Protein AF-A0A8S2FY66-F1 (afdb_monomer_lite)

InterPro domains:
  IPR022353 Insulin, conserved site [PS00262] (139-153)
  IPR036438 Insulin-like superfamily [SSF56994] (92-153)

Secondary structure (DSSP, 8-state):
--PPP-------HHHHHHHHHHHHHHHHT-------S-SEEEEEETTTTEEEEEEEETTEEEEEETTEEEETT-EEEETTEEEEEETTEEEEEE---THHHHHHHHHHHHHHHHHHTT-S-----------HHHHHHHHHHS-EEHHHHHTTS--

Structure (mmCIF, N/CA/C/O backbone):
data_AF-A0A8S2FY66-F1
#
_entry.id   AF-A0A8S2FY66-F1
#
loop_
_atom_site.group_PDB
_atom_site.id
_atom_site.type_symbol
_atom_site.label_atom_id
_atom_site.label_alt_id
_atom_site.label_comp_id
_atom_site.label_asym_id
_atom_site.label_entity_id
_atom_site.label_seq_id
_atom_site.pdbx_PDB_ins_code
_atom_site.Cartn_x
_atom_site.Cartn_y
_atom_site.Cartn_z
_atom_site.occupancy
_atom_site.B_iso_or_equiv
_atom_site.auth_seq_id
_atom_site.auth_comp_id
_atom_site.auth_asym_id
_atom_site.auth_atom_id
_atom_site.pdbx_PDB_model_num
ATOM 1 N N . TYR A 1 1 ? -2.793 48.398 -0.815 1.00 37.97 1 TYR A N 1
ATOM 2 C CA . TYR A 1 1 ? -3.453 47.130 -1.176 1.00 37.97 1 TYR A CA 1
ATOM 3 C C . TYR A 1 1 ? -2.337 46.126 -1.425 1.00 37.97 1 TYR A C 1
ATOM 5 O O . TYR A 1 1 ? -1.531 46.371 -2.310 1.00 37.97 1 TYR A O 1
ATOM 13 N N . ASN A 1 2 ? -2.179 45.128 -0.554 1.00 31.81 2 ASN A N 1
ATOM 14 C CA . ASN A 1 2 ? -1.013 44.238 -0.502 1.00 31.81 2 ASN A CA 1
ATOM 15 C C . ASN A 1 2 ? -1.545 42.796 -0.589 1.00 31.81 2 ASN A C 1
ATOM 17 O O . ASN A 1 2 ? -2.283 42.414 0.320 1.00 31.81 2 ASN A O 1
ATOM 21 N N . PRO A 1 3 ? -1.292 42.034 -1.668 1.00 40.62 3 PRO A N 1
ATOM 22 C CA . PRO A 1 3 ? -1.840 40.692 -1.801 1.00 40.62 3 PRO A CA 1
ATOM 23 C C . PRO A 1 3 ? -1.030 39.697 -0.965 1.00 40.62 3 PRO A C 1
ATOM 25 O O . PRO A 1 3 ? 0.198 39.739 -0.899 1.00 40.62 3 PRO A O 1
ATOM 28 N N . GLU A 1 4 ? -1.772 38.841 -0.278 1.00 39.41 4 GLU A N 1
ATOM 29 C CA . GLU A 1 4 ? -1.320 37.967 0.788 1.00 39.41 4 GLU A CA 1
ATOM 30 C C . GLU A 1 4 ? -0.339 36.877 0.341 1.00 39.41 4 GLU A C 1
ATOM 32 O O . GLU A 1 4 ? -0.356 36.355 -0.774 1.00 39.41 4 GLU A O 1
ATOM 37 N N . LYS A 1 5 ? 0.514 36.539 1.308 1.00 37.88 5 LYS A N 1
ATOM 38 C CA . LYS A 1 5 ? 1.509 35.474 1.334 1.00 37.88 5 LYS A CA 1
ATOM 39 C C . LYS A 1 5 ? 0.925 34.130 0.885 1.00 37.88 5 LYS A C 1
ATOM 41 O O . LYS A 1 5 ? 0.126 33.523 1.594 1.00 37.88 5 LYS A O 1
ATOM 46 N N . PHE A 1 6 ? 1.450 33.595 -0.212 1.00 35.75 6 PHE A N 1
ATOM 47 C CA . PHE A 1 6 ? 1.456 32.156 -0.450 1.00 35.75 6 PHE A CA 1
ATOM 48 C C . PHE A 1 6 ? 2.352 31.492 0.605 1.00 35.75 6 PHE A C 1
ATOM 50 O O . PHE A 1 6 ? 3.575 3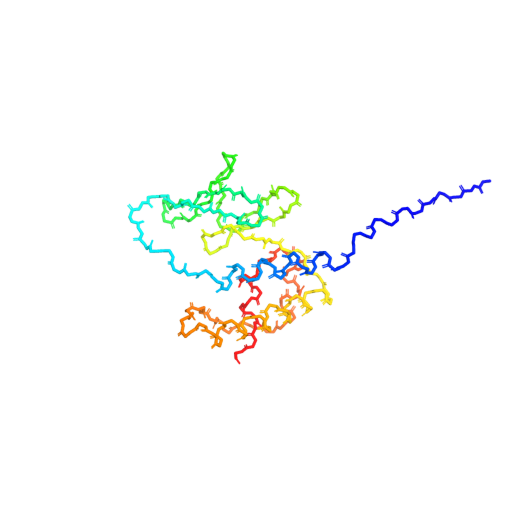1.485 0.483 1.00 35.75 6 PHE A O 1
ATOM 57 N N . HIS A 1 7 ? 1.752 30.924 1.651 1.00 31.12 7 HIS A N 1
ATOM 58 C CA . HIS A 1 7 ? 2.407 29.877 2.429 1.00 31.12 7 HIS A CA 1
ATOM 59 C C . HIS A 1 7 ? 2.388 28.599 1.587 1.00 31.12 7 HIS A C 1
ATOM 61 O O . HIS A 1 7 ? 1.441 27.815 1.606 1.00 31.12 7 HIS A O 1
ATOM 67 N N . THR A 1 8 ? 3.444 28.401 0.804 1.00 34.66 8 THR A N 1
ATOM 68 C CA . THR A 1 8 ? 3.784 27.095 0.251 1.00 34.66 8 THR A CA 1
ATOM 69 C C . THR A 1 8 ? 4.140 26.174 1.414 1.00 34.66 8 THR A C 1
ATOM 71 O O . THR A 1 8 ? 5.241 26.250 1.953 1.00 34.66 8 THR A O 1
ATOM 74 N N . ASN A 1 9 ? 3.218 25.293 1.806 1.00 32.78 9 ASN A N 1
ATOM 75 C CA . ASN A 1 9 ? 3.556 24.098 2.577 1.00 32.78 9 ASN A CA 1
ATOM 76 C C . ASN A 1 9 ? 4.324 23.135 1.662 1.00 32.78 9 ASN A C 1
ATOM 78 O O . ASN A 1 9 ? 3.785 22.152 1.158 1.00 32.78 9 ASN A O 1
ATOM 82 N N . SER A 1 10 ? 5.593 23.448 1.416 1.00 37.38 10 SER A N 1
ATOM 83 C CA . SER A 1 10 ? 6.574 22.501 0.909 1.00 37.38 10 SER A CA 1
ATOM 84 C C . SER A 1 10 ? 7.048 21.641 2.082 1.00 37.38 10 SER A C 1
ATOM 86 O O . SER A 1 10 ? 8.112 21.890 2.644 1.00 37.38 10 SER A O 1
ATOM 88 N N . LEU A 1 11 ? 6.243 20.648 2.474 1.00 37.97 11 LEU A N 1
ATOM 89 C CA . LEU A 1 11 ? 6.819 19.451 3.091 1.00 37.97 11 LEU A CA 1
ATOM 90 C C . LEU A 1 11 ? 7.771 18.860 2.045 1.00 37.97 11 LEU A C 1
ATOM 92 O O . LEU A 1 11 ? 7.375 18.633 0.898 1.00 37.97 11 LEU A O 1
ATOM 96 N N . SER A 1 12 ? 9.045 18.764 2.404 1.00 42.81 12 SER A N 1
ATOM 97 C CA . SER A 1 12 ? 10.154 18.446 1.511 1.00 42.81 12 SER A CA 1
ATOM 98 C C . SER A 1 12 ? 9.932 17.097 0.822 1.00 42.81 12 SER A C 1
ATOM 100 O O . SER A 1 12 ? 9.519 16.115 1.438 1.00 42.81 12 SER A O 1
ATOM 102 N N . ASN A 1 13 ? 10.228 17.036 -0.481 1.00 52.66 13 ASN A N 1
ATOM 103 C CA . ASN A 1 13 ? 10.170 15.801 -1.278 1.00 52.66 13 ASN A CA 1
ATOM 104 C C . ASN A 1 13 ? 10.970 14.645 -0.643 1.00 52.66 13 ASN A C 1
ATOM 106 O O . ASN A 1 13 ? 10.663 13.482 -0.897 1.00 52.66 13 ASN A O 1
ATOM 110 N N . ASP A 1 14 ? 11.955 14.970 0.193 1.00 49.28 14 ASP A N 1
ATOM 111 C CA . ASP A 1 14 ? 12.846 14.022 0.857 1.00 49.28 14 ASP A CA 1
ATOM 112 C C . ASP A 1 14 ? 12.128 13.199 1.941 1.00 49.28 14 ASP A C 1
ATOM 114 O O . ASP A 1 14 ? 12.305 11.982 1.996 1.00 49.28 14 ASP A O 1
ATOM 118 N N . GLU A 1 15 ? 11.232 13.808 2.730 1.00 55.59 15 GLU A N 1
ATOM 119 C CA . GLU A 1 15 ? 10.456 13.087 3.755 1.00 55.59 15 GLU A CA 1
ATOM 120 C C . GLU A 1 15 ? 9.483 12.087 3.120 1.00 55.59 15 GLU A C 1
ATOM 122 O O . GLU A 1 15 ? 9.320 10.966 3.603 1.00 55.59 15 GLU A O 1
ATOM 127 N N . GLN A 1 16 ? 8.864 12.455 1.991 1.00 58.97 16 GLN A N 1
ATOM 128 C CA . GLN A 1 16 ? 7.997 11.543 1.238 1.00 58.97 16 GLN A CA 1
ATOM 129 C C . GLN A 1 16 ? 8.775 10.362 0.648 1.00 58.97 16 GLN A C 1
ATOM 131 O O . GLN A 1 16 ? 8.222 9.265 0.526 1.00 58.97 16 GLN A O 1
ATOM 136 N N . GLN A 1 17 ? 10.034 10.579 0.270 1.00 61.62 17 GLN A N 1
ATOM 137 C CA . GLN A 1 17 ? 10.885 9.561 -0.331 1.00 61.62 17 GLN A CA 1
ATOM 138 C C . GLN A 1 17 ? 11.394 8.568 0.723 1.00 61.62 17 GLN A C 1
ATOM 140 O O . GLN A 1 17 ? 11.357 7.359 0.486 1.00 61.62 17 GLN A O 1
ATOM 145 N N . GLU A 1 18 ? 11.788 9.052 1.904 1.00 63.53 18 GLU A N 1
ATOM 146 C CA . GLU A 1 18 ? 12.202 8.210 3.031 1.00 63.53 18 GLU A CA 1
ATOM 147 C C . GLU A 1 18 ? 11.049 7.326 3.529 1.00 63.53 18 GLU A C 1
ATOM 149 O O . GLU A 1 18 ? 11.207 6.112 3.663 1.00 63.53 18 GLU A O 1
ATOM 154 N N . ASP A 1 19 ? 9.854 7.900 3.672 1.00 63.72 19 ASP A N 1
ATOM 155 C CA . ASP A 1 19 ? 8.624 7.178 4.006 1.00 63.72 19 ASP A CA 1
ATOM 156 C C . ASP A 1 19 ? 8.350 6.007 3.039 1.00 63.72 19 ASP A C 1
ATOM 158 O O . ASP A 1 19 ? 8.044 4.892 3.468 1.00 63.72 19 ASP A O 1
ATOM 162 N N . GLN A 1 20 ? 8.474 6.247 1.727 1.00 66.25 20 GLN A N 1
ATOM 163 C CA . GLN A 1 20 ? 8.283 5.224 0.689 1.00 66.25 20 GLN A CA 1
ATOM 164 C C . GLN A 1 20 ? 9.350 4.128 0.771 1.00 66.25 20 GLN A C 1
ATOM 166 O O . GLN A 1 20 ? 9.040 2.946 0.633 1.00 66.25 20 GLN A O 1
ATOM 171 N N . LEU A 1 21 ? 10.603 4.505 1.031 1.00 65.81 21 LEU A N 1
ATOM 172 C CA . LEU A 1 21 ? 11.717 3.575 1.209 1.00 65.81 21 LEU A CA 1
ATOM 173 C C . LEU A 1 21 ? 11.470 2.593 2.360 1.00 65.81 21 LEU A C 1
ATOM 175 O O . LEU A 1 21 ? 11.811 1.414 2.236 1.00 65.81 21 LEU A O 1
ATOM 179 N N . ILE A 1 22 ? 10.877 3.045 3.468 1.00 68.56 22 ILE A N 1
ATOM 180 C CA . ILE A 1 22 ? 10.582 2.170 4.609 1.00 68.56 22 ILE A CA 1
ATOM 181 C C . ILE A 1 22 ? 9.453 1.188 4.269 1.00 68.56 22 ILE A C 1
ATOM 183 O O . ILE A 1 22 ? 9.560 -0.000 4.584 1.00 68.56 22 ILE A O 1
ATOM 187 N N . ASP A 1 23 ? 8.403 1.646 3.587 1.00 67.06 23 ASP A N 1
ATOM 188 C CA . ASP A 1 23 ? 7.292 0.783 3.169 1.00 67.06 23 ASP A CA 1
ATOM 189 C C . ASP A 1 23 ? 7.757 -0.297 2.169 1.00 67.06 23 ASP A C 1
ATOM 191 O O . ASP A 1 23 ? 7.389 -1.467 2.297 1.00 67.06 23 ASP A O 1
ATOM 195 N N . ILE A 1 24 ? 8.656 0.057 1.238 1.00 65.12 24 ILE A N 1
ATOM 196 C CA . ILE A 1 24 ? 9.270 -0.885 0.284 1.00 65.12 24 ILE A CA 1
ATOM 197 C C . ILE A 1 24 ? 10.105 -1.946 1.010 1.00 65.12 24 ILE A C 1
ATOM 199 O O . ILE A 1 24 ? 9.981 -3.137 0.721 1.00 65.12 24 ILE A O 1
ATOM 203 N N . LYS A 1 25 ? 10.928 -1.547 1.991 1.00 62.84 25 LYS A N 1
ATOM 204 C CA . LYS A 1 25 ? 11.716 -2.496 2.798 1.00 62.84 25 LYS A CA 1
ATOM 205 C C . LYS A 1 25 ? 10.826 -3.503 3.521 1.00 62.84 25 LYS A C 1
ATOM 207 O O . LYS A 1 25 ? 11.165 -4.683 3.575 1.00 62.84 25 LYS A O 1
ATOM 212 N N . GLN A 1 26 ? 9.703 -3.055 4.078 1.00 65.62 26 GLN A N 1
ATOM 213 C CA . GLN A 1 26 ? 8.785 -3.935 4.803 1.00 65.62 26 GLN A CA 1
ATOM 214 C C . GLN A 1 26 ? 8.114 -4.948 3.895 1.00 65.62 26 GLN A C 1
ATOM 216 O O . GLN A 1 26 ? 7.991 -6.105 4.287 1.00 65.62 26 GLN A O 1
ATOM 221 N N . LEU A 1 27 ? 7.728 -4.529 2.691 1.00 63.78 27 LEU A N 1
ATOM 222 C CA . LEU A 1 27 ? 7.084 -5.411 1.734 1.00 63.78 27 LEU A CA 1
ATOM 223 C C . LEU A 1 27 ? 8.020 -6.530 1.263 1.00 63.78 27 LEU A C 1
ATOM 225 O O . LEU A 1 27 ? 7.616 -7.687 1.227 1.00 63.78 27 LEU A O 1
ATOM 229 N N . ILE A 1 28 ? 9.283 -6.200 0.965 1.00 56.34 28 ILE A N 1
ATOM 230 C CA . ILE A 1 28 ? 10.252 -7.186 0.465 1.00 56.34 28 ILE A CA 1
ATOM 231 C C . ILE A 1 28 ? 10.783 -8.097 1.589 1.00 56.34 28 ILE A C 1
ATOM 233 O O . ILE A 1 28 ? 11.143 -9.241 1.341 1.00 56.34 28 ILE A O 1
ATOM 237 N N . THR A 1 29 ? 10.782 -7.633 2.843 1.00 52.12 29 THR A N 1
ATOM 238 C CA . THR A 1 29 ? 11.219 -8.432 4.009 1.00 52.12 29 THR A CA 1
ATOM 239 C C . THR A 1 29 ? 10.077 -9.267 4.614 1.00 52.12 29 THR A C 1
ATOM 241 O O . THR A 1 29 ? 10.211 -9.785 5.724 1.00 52.12 29 THR A O 1
ATOM 244 N N . ARG A 1 30 ? 8.921 -9.395 3.942 1.00 54.53 30 ARG A N 1
ATOM 245 C CA . ARG A 1 30 ? 7.827 -10.260 4.412 1.00 54.53 30 ARG A CA 1
ATOM 246 C C . ARG A 1 30 ? 8.222 -11.731 4.262 1.00 54.53 30 ARG A C 1
ATOM 248 O O . ARG A 1 30 ? 7.930 -12.372 3.260 1.00 54.53 30 ARG A O 1
ATOM 255 N N . ASN A 1 31 ? 8.869 -12.250 5.303 1.00 38.66 31 ASN A N 1
ATOM 256 C CA . ASN A 1 31 ? 8.948 -13.677 5.563 1.00 38.66 31 ASN A CA 1
ATOM 257 C C . ASN A 1 31 ? 7.541 -14.217 5.828 1.00 38.66 31 ASN A C 1
ATOM 259 O O . ASN A 1 31 ? 6.779 -13.655 6.618 1.00 38.66 31 ASN A O 1
ATOM 263 N N . SER A 1 32 ? 7.254 -15.305 5.124 1.00 40.06 32 SER A N 1
ATOM 264 C CA . SER A 1 32 ? 6.231 -16.318 5.344 1.00 40.06 32 SER A CA 1
ATOM 265 C C . SER A 1 32 ? 5.786 -16.380 6.807 1.00 40.06 32 SER A C 1
ATOM 267 O O . SER A 1 32 ? 6.513 -16.874 7.665 1.00 40.06 32 SER A O 1
ATOM 269 N N . VAL A 1 33 ? 4.587 -15.872 7.094 1.00 39.88 33 VAL A N 1
ATOM 270 C CA . VAL A 1 33 ? 3.883 -16.238 8.322 1.00 39.88 33 VAL A CA 1
ATOM 271 C C . VAL A 1 33 ? 3.079 -17.479 7.982 1.00 39.88 33 VAL A C 1
ATOM 273 O O . VAL A 1 33 ? 2.213 -17.447 7.107 1.00 39.88 33 VAL A O 1
ATOM 276 N N . ASP A 1 34 ? 3.463 -18.570 8.636 1.00 39.06 34 ASP A N 1
ATOM 277 C CA . ASP A 1 34 ? 2.900 -19.901 8.498 1.00 39.06 34 ASP A CA 1
ATOM 278 C C . ASP A 1 34 ? 1.37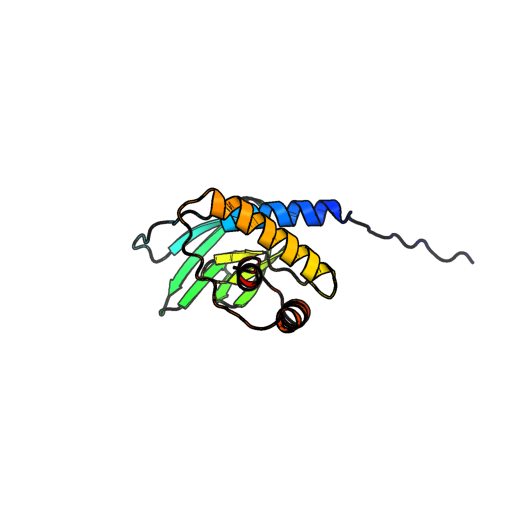1 -19.892 8.475 1.00 39.06 34 ASP A C 1
ATOM 280 O O . ASP A 1 34 ? 0.716 -19.163 9.224 1.00 39.06 34 ASP A O 1
ATOM 284 N N . HIS A 1 35 ? 0.815 -20.757 7.623 1.00 39.97 35 HIS A N 1
ATOM 285 C CA . HIS A 1 35 ? -0.600 -21.111 7.559 1.00 39.97 35 HIS A CA 1
ATOM 286 C C . HIS A 1 35 ? -1.062 -21.739 8.886 1.00 39.97 35 HIS A C 1
ATOM 288 O O . HIS A 1 35 ? -1.270 -22.948 8.992 1.00 39.97 35 HIS A O 1
ATOM 294 N N . LEU A 1 36 ? -1.209 -20.926 9.926 1.00 41.78 36 LEU A N 1
ATOM 295 C CA . LEU A 1 36 ? -1.794 -21.340 11.189 1.00 41.78 36 LEU A CA 1
ATOM 296 C C . LEU A 1 36 ? -3.315 -21.309 11.050 1.00 41.78 36 LEU A C 1
ATOM 298 O O . LEU A 1 36 ? -3.895 -20.295 10.665 1.00 41.78 36 LEU A O 1
ATOM 302 N N . LYS A 1 37 ? -3.927 -22.461 11.353 1.00 44.72 37 LYS A N 1
ATOM 303 C CA . LYS A 1 37 ? -5.366 -22.775 11.391 1.00 44.72 37 LYS A CA 1
ATOM 304 C C . LYS A 1 37 ? -6.140 -21.885 12.376 1.00 44.72 37 LYS A C 1
ATOM 306 O O . LYS A 1 37 ? -6.685 -22.359 13.369 1.00 44.72 37 LYS A O 1
ATOM 311 N N . THR A 1 38 ? -6.166 -20.594 12.115 1.00 54.97 38 THR A N 1
ATOM 312 C CA . THR A 1 38 ? -6.839 -19.593 12.932 1.00 54.97 38 THR A CA 1
ATOM 313 C C . THR A 1 38 ? -7.585 -18.684 11.975 1.00 54.97 38 THR A C 1
ATOM 315 O O . THR A 1 38 ? -6.979 -18.132 11.060 1.00 54.97 38 THR A O 1
ATOM 318 N N . ASP A 1 39 ? -8.890 -18.510 12.188 1.00 65.12 39 ASP A N 1
ATOM 319 C CA . ASP A 1 39 ? -9.768 -17.682 11.340 1.00 65.12 39 ASP A CA 1
ATOM 320 C C . ASP A 1 39 ? -9.344 -16.202 11.284 1.00 65.12 39 ASP A C 1
ATOM 322 O O . ASP A 1 39 ? -9.902 -15.403 10.524 1.00 65.12 39 ASP A O 1
ATOM 326 N N . SER A 1 40 ? -8.361 -15.825 12.106 1.00 75.38 40 SER A N 1
ATOM 327 C CA . SER A 1 40 ? -7.794 -14.493 12.185 1.00 75.38 40 SER A CA 1
ATOM 328 C C . SER A 1 40 ? -6.285 -14.502 12.427 1.00 75.38 40 SER A C 1
ATOM 330 O O . SER A 1 40 ? -5.814 -15.188 13.333 1.00 75.38 40 SER A O 1
ATOM 332 N N . ILE A 1 41 ? -5.549 -13.665 11.694 1.00 82.44 41 ILE A N 1
ATOM 333 C CA . ILE A 1 41 ? -4.118 -13.402 11.897 1.00 82.44 41 ILE A CA 1
ATOM 334 C C . ILE A 1 41 ? -3.948 -11.928 12.263 1.00 82.44 41 ILE A C 1
ATOM 336 O O . ILE A 1 41 ? -4.449 -11.045 11.565 1.00 82.44 41 ILE A O 1
ATOM 340 N N . GLN A 1 42 ? -3.243 -11.649 13.359 1.00 83.19 42 GLN A N 1
ATOM 341 C CA . GLN A 1 42 ? -2.958 -10.279 13.777 1.00 83.19 42 GLN A CA 1
ATOM 342 C C . GLN A 1 42 ? -1.682 -9.764 13.110 1.00 83.19 42 GLN A C 1
ATOM 344 O O . GLN A 1 42 ? -0.635 -10.408 13.140 1.00 83.19 42 GLN A O 1
ATOM 349 N N . HIS A 1 43 ? -1.769 -8.563 12.553 1.00 83.44 43 HIS A N 1
ATOM 350 C CA . HIS A 1 43 ? -0.684 -7.876 11.867 1.00 83.44 43 HIS A CA 1
ATOM 351 C C . HIS A 1 43 ? -0.420 -6.523 12.513 1.00 83.44 43 HIS A C 1
ATOM 353 O O . HIS A 1 43 ? -1.311 -5.918 13.109 1.00 83.44 43 HIS A O 1
ATOM 359 N N . ILE A 1 44 ? 0.805 -6.018 12.367 1.00 79.19 44 ILE A N 1
ATOM 360 C CA . ILE A 1 44 ? 1.190 -4.682 12.832 1.00 79.19 44 ILE A CA 1
ATOM 361 C C . ILE A 1 44 ? 1.889 -3.940 11.694 1.00 79.19 44 ILE A C 1
ATOM 363 O O . ILE A 1 44 ? 2.912 -4.385 11.170 1.00 79.19 44 ILE A O 1
ATOM 367 N N . LEU A 1 45 ? 1.370 -2.762 11.352 1.00 79.94 45 LEU A N 1
ATOM 368 C CA . LEU A 1 45 ? 2.045 -1.764 10.529 1.00 79.94 45 LEU A CA 1
ATOM 369 C C . LEU A 1 45 ? 3.186 -1.152 11.348 1.00 79.94 45 LEU A C 1
ATOM 371 O O . LEU A 1 45 ? 3.010 -0.132 12.019 1.00 79.94 45 LEU A O 1
ATOM 375 N N . LYS A 1 46 ? 4.355 -1.803 11.314 1.00 73.12 46 LYS A N 1
ATOM 376 C CA . LYS A 1 46 ? 5.515 -1.506 12.175 1.00 73.12 46 LYS A CA 1
ATOM 377 C C . LYS A 1 46 ? 5.915 -0.024 12.176 1.00 73.12 46 LYS A C 1
ATOM 379 O O . LYS A 1 46 ? 6.251 0.496 13.231 1.00 73.12 46 LYS A O 1
ATOM 384 N N . ASN A 1 47 ? 5.798 0.669 11.040 1.00 69.56 47 ASN A N 1
ATOM 385 C CA . ASN A 1 47 ? 6.161 2.092 10.915 1.00 69.56 47 ASN A CA 1
ATOM 386 C C . ASN A 1 47 ? 5.313 3.035 11.759 1.00 69.56 47 ASN A C 1
ATOM 388 O O . ASN A 1 47 ? 5.778 4.093 12.165 1.00 69.56 47 ASN A O 1
ATOM 392 N N . ILE A 1 48 ? 4.051 2.681 11.979 1.00 77.19 48 ILE A N 1
ATOM 393 C CA . ILE A 1 48 ? 3.087 3.562 12.639 1.00 77.19 48 ILE A CA 1
ATOM 394 C C . ILE A 1 48 ? 2.506 2.945 13.911 1.00 77.19 48 ILE A C 1
ATOM 396 O O . ILE A 1 48 ? 1.642 3.561 14.539 1.00 77.19 48 ILE A O 1
ATOM 400 N N . GLY A 1 49 ? 2.968 1.748 14.289 1.00 77.75 49 GLY A N 1
ATOM 401 C CA . GLY A 1 49 ? 2.512 1.017 15.469 1.00 77.75 49 GLY A CA 1
ATOM 402 C C . GLY A 1 49 ? 1.018 0.697 15.437 1.00 77.75 49 GLY A C 1
ATOM 403 O O . GLY A 1 49 ? 0.375 0.700 16.479 1.00 77.75 49 GLY A O 1
ATOM 404 N N . VAL A 1 50 ? 0.443 0.499 14.246 1.00 83.38 50 VAL A N 1
ATOM 405 C CA . VAL A 1 50 ? -0.995 0.246 14.090 1.00 83.38 50 VAL A CA 1
ATOM 406 C C . VAL A 1 50 ? -1.244 -1.234 13.833 1.00 83.38 50 VAL A C 1
ATOM 408 O O . VAL A 1 50 ? -0.754 -1.775 12.845 1.00 83.38 50 VAL A O 1
ATOM 411 N N . GLY A 1 51 ? -2.010 -1.876 14.716 1.00 86.00 51 GLY A N 1
ATOM 412 C CA . GLY A 1 51 ? -2.457 -3.256 14.547 1.00 86.00 51 GLY A CA 1
ATOM 413 C C . GLY A 1 51 ? -3.707 -3.362 13.670 1.00 86.00 51 GLY A C 1
ATOM 414 O O . GLY A 1 51 ? -4.583 -2.504 13.744 1.00 86.00 51 GLY A O 1
ATOM 415 N N . TYR A 1 52 ? -3.797 -4.419 12.869 1.00 89.25 52 TYR A N 1
ATOM 416 C CA . TYR A 1 52 ? -5.011 -4.823 12.153 1.00 89.25 52 TYR A CA 1
ATOM 417 C C . TYR A 1 52 ? -5.138 -6.346 12.171 1.00 89.25 52 TYR A C 1
ATOM 419 O O . TYR A 1 52 ? -4.156 -7.055 12.402 1.00 89.25 52 TYR A O 1
ATOM 427 N N . VAL A 1 53 ? -6.341 -6.860 11.938 1.00 89.25 53 VAL A N 1
ATOM 428 C CA . VAL A 1 53 ? -6.598 -8.303 11.925 1.00 89.25 53 VAL A CA 1
ATOM 429 C C . VAL A 1 53 ? -7.009 -8.721 10.524 1.00 89.25 53 VAL A C 1
ATOM 431 O O . VAL A 1 53 ? -7.978 -8.212 9.974 1.00 89.25 53 VAL A O 1
ATOM 434 N N . GLN A 1 54 ? -6.279 -9.657 9.937 1.00 89.06 54 GLN A N 1
ATOM 435 C CA . GLN A 1 54 ? -6.711 -10.359 8.737 1.00 89.06 54 GLN A CA 1
ATOM 436 C C . GLN A 1 54 ? -7.695 -11.449 9.148 1.00 89.06 54 GLN A C 1
ATOM 438 O O . GLN A 1 54 ? -7.405 -12.207 10.067 1.00 89.06 54 GLN A O 1
ATOM 443 N N . ARG A 1 55 ? -8.831 -11.553 8.463 1.00 86.75 55 ARG A N 1
ATOM 444 C CA . ARG A 1 55 ? -9.833 -12.606 8.637 1.00 86.75 55 ARG A CA 1
ATOM 445 C C . ARG A 1 55 ? -10.120 -13.279 7.303 1.00 86.75 55 ARG A C 1
ATOM 447 O O . ARG A 1 55 ? -10.201 -12.606 6.277 1.00 86.75 55 ARG A O 1
ATOM 454 N N . ILE A 1 56 ? -10.329 -14.590 7.335 1.00 84.06 56 ILE A N 1
ATOM 455 C CA . ILE A 1 56 ? -10.843 -15.342 6.188 1.00 84.06 56 ILE A CA 1
ATOM 456 C C . ILE A 1 56 ? -12.276 -15.751 6.528 1.00 84.06 56 ILE A C 1
ATOM 458 O O . ILE A 1 56 ? -12.499 -16.498 7.476 1.00 84.06 56 ILE A O 1
ATOM 462 N N . ARG A 1 57 ? -13.257 -15.221 5.794 1.00 82.88 57 ARG A N 1
ATOM 463 C CA . ARG A 1 57 ? -14.680 -15.576 5.937 1.00 82.88 57 ARG A CA 1
ATOM 464 C C . ARG A 1 57 ? -15.283 -15.786 4.563 1.00 82.88 57 ARG A C 1
ATOM 466 O O . ARG A 1 57 ? -14.975 -15.023 3.658 1.00 82.88 57 ARG A O 1
ATOM 473 N N . ASP A 1 58 ? -16.110 -16.815 4.407 1.00 83.44 58 ASP A N 1
ATOM 474 C CA . ASP A 1 58 ? -16.808 -17.117 3.148 1.00 83.44 58 ASP A CA 1
ATOM 475 C C . ASP A 1 58 ? -15.876 -17.160 1.924 1.00 83.44 58 ASP A C 1
ATOM 477 O O . ASP A 1 58 ? -16.212 -16.703 0.834 1.00 83.44 58 ASP A O 1
ATOM 481 N N . ASN A 1 59 ? -14.664 -17.695 2.120 1.00 78.56 59 ASN A N 1
ATOM 482 C CA . ASN A 1 59 ? -13.609 -17.758 1.105 1.00 78.56 59 ASN A CA 1
ATOM 483 C C . ASN A 1 59 ? -13.149 -16.378 0.577 1.00 78.56 59 ASN A C 1
ATOM 485 O O . ASN A 1 59 ? -12.562 -16.282 -0.500 1.00 78.56 59 ASN A O 1
ATOM 489 N N . GLN A 1 60 ? -13.408 -15.315 1.340 1.00 82.12 60 GLN A N 1
ATOM 490 C CA . GLN A 1 60 ? -12.976 -13.948 1.083 1.00 82.12 60 GLN A CA 1
ATOM 491 C C . GLN A 1 60 ? -12.002 -13.477 2.158 1.00 82.12 60 GLN A C 1
ATOM 493 O O . GLN A 1 60 ? -12.126 -13.802 3.344 1.00 82.12 60 GLN A O 1
ATOM 498 N N . CYS A 1 61 ? -11.038 -12.672 1.725 1.00 83.19 61 CYS A N 1
ATOM 499 C CA . CYS A 1 61 ? -10.095 -12.033 2.619 1.00 83.19 61 CYS A CA 1
ATOM 500 C C . CYS A 1 61 ? -10.608 -10.680 3.086 1.00 83.19 61 CYS A C 1
ATOM 502 O O . CYS A 1 61 ? -11.018 -9.842 2.279 1.00 83.19 61 CYS A O 1
ATOM 504 N N . LEU A 1 62 ? -10.570 -10.474 4.397 1.00 90.19 62 LEU A N 1
ATOM 505 C CA . LEU A 1 62 ? -11.101 -9.291 5.049 1.00 90.19 62 LEU A CA 1
ATOM 506 C C . LEU A 1 62 ? -10.062 -8.731 6.016 1.00 90.19 62 LEU A C 1
ATOM 508 O O . LEU A 1 62 ? -9.399 -9.480 6.729 1.00 90.19 62 LEU A O 1
ATOM 512 N N . ILE A 1 63 ? -9.949 -7.411 6.072 1.00 92.56 63 ILE A N 1
ATOM 513 C CA . ILE A 1 63 ? -9.145 -6.707 7.067 1.00 92.56 63 ILE A CA 1
ATOM 514 C C . ILE A 1 63 ? -10.080 -6.025 8.053 1.00 92.56 63 ILE A C 1
ATOM 516 O O . ILE A 1 63 ? -10.887 -5.184 7.669 1.00 92.56 63 ILE A O 1
ATOM 520 N N . GLU A 1 64 ? -9.953 -6.369 9.325 1.00 91.69 64 GLU A N 1
ATOM 521 C CA . GLU A 1 64 ? -10.594 -5.658 10.418 1.00 91.69 64 GLU A CA 1
ATOM 522 C C . GLU A 1 64 ? -9.642 -4.610 10.994 1.00 91.69 64 GLU A C 1
ATOM 524 O O . GLU A 1 64 ? -8.527 -4.916 11.434 1.00 91.69 64 GLU A O 1
ATOM 529 N N . TYR A 1 65 ? -10.101 -3.363 10.996 1.00 91.62 65 TYR A N 1
ATOM 530 C CA . TYR A 1 65 ? -9.403 -2.233 11.589 1.00 91.62 65 TYR A CA 1
ATOM 531 C C . TYR A 1 65 ? -10.412 -1.225 12.142 1.00 91.62 65 TYR A C 1
ATOM 533 O O . TYR A 1 65 ? -11.287 -0.772 11.410 1.00 91.62 65 TYR A O 1
ATOM 541 N N . ASP A 1 66 ? -10.281 -0.862 13.421 1.00 89.31 66 ASP A N 1
ATOM 542 C CA . ASP A 1 66 ? -11.154 0.116 14.092 1.00 89.31 66 ASP A CA 1
ATOM 543 C C . ASP A 1 66 ? -12.655 -0.173 13.880 1.00 89.31 66 ASP A C 1
ATOM 545 O O . ASP A 1 66 ? -13.413 0.661 13.391 1.00 89.31 66 ASP A O 1
ATOM 549 N N . ASN A 1 67 ? -13.065 -1.419 14.151 1.00 86.88 67 ASN A N 1
ATOM 550 C CA . ASN A 1 67 ? -14.419 -1.952 13.92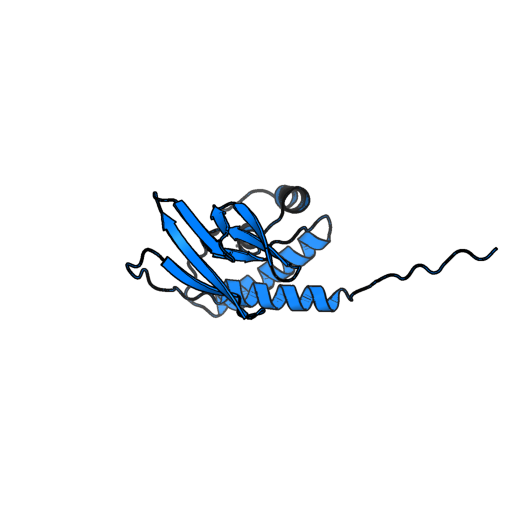6 1.00 86.88 67 ASN A CA 1
ATOM 551 C C . ASN A 1 67 ? -14.923 -1.911 12.466 1.00 86.88 67 ASN A C 1
ATOM 553 O O . ASN A 1 67 ? -16.075 -2.257 12.205 1.00 86.88 67 ASN A O 1
ATOM 557 N N . ASN A 1 68 ? -14.083 -1.533 11.500 1.00 90.12 68 ASN A N 1
ATOM 558 C CA . ASN A 1 68 ? -14.401 -1.594 10.078 1.00 90.12 68 ASN A CA 1
ATOM 559 C C . ASN A 1 68 ? -13.880 -2.895 9.477 1.00 90.12 68 ASN A C 1
ATOM 561 O O . ASN A 1 68 ? -12.731 -3.270 9.699 1.00 90.12 68 ASN A O 1
ATOM 565 N N . LEU A 1 69 ? -14.713 -3.540 8.664 1.00 92.06 69 LEU A N 1
ATOM 566 C CA . LEU A 1 69 ? -14.361 -4.735 7.907 1.00 92.06 69 LEU A CA 1
ATOM 567 C C . LEU A 1 69 ? -14.172 -4.353 6.434 1.00 92.06 69 LEU A C 1
ATOM 569 O O . LEU A 1 69 ? -15.108 -3.907 5.770 1.00 92.06 69 LEU A O 1
ATOM 573 N N . LEU A 1 70 ? -12.954 -4.496 5.927 1.00 93.50 70 LEU A N 1
ATOM 574 C CA . LEU A 1 70 ? -12.558 -4.062 4.592 1.00 93.50 70 LEU A CA 1
ATOM 575 C C . LEU A 1 70 ? -12.285 -5.278 3.710 1.00 93.50 70 LEU A C 1
ATOM 577 O O . LEU A 1 70 ? -11.430 -6.099 4.032 1.00 93.50 70 LEU A O 1
ATOM 581 N N . SER A 1 71 ? -12.987 -5.370 2.583 1.00 91.50 71 SER A N 1
ATOM 582 C CA . SER A 1 71 ? -12.706 -6.364 1.546 1.00 91.50 71 SER A CA 1
ATOM 583 C C . SER A 1 71 ? -11.516 -5.956 0.678 1.00 91.50 71 SER A C 1
ATOM 585 O O . SER A 1 71 ? -11.121 -4.788 0.646 1.00 91.50 71 SER A O 1
ATOM 587 N N . GLU A 1 72 ? -10.993 -6.906 -0.092 1.00 87.19 72 GLU A N 1
ATOM 588 C CA . GLU A 1 72 ? -9.955 -6.653 -1.092 1.00 87.19 72 GLU A CA 1
ATOM 589 C C . GLU A 1 72 ? -10.331 -5.508 -2.054 1.00 87.19 72 GLU A C 1
ATOM 591 O O . GLU A 1 72 ? -11.501 -5.305 -2.401 1.00 87.19 72 GLU A O 1
ATOM 596 N N . GLY A 1 73 ? -9.343 -4.681 -2.401 1.00 86.19 73 GLY A N 1
ATOM 597 C CA . GLY A 1 73 ? -9.501 -3.461 -3.191 1.00 86.19 73 GLY A CA 1
ATOM 598 C C . GLY A 1 73 ? -10.044 -2.244 -2.426 1.00 86.19 73 GLY A C 1
ATOM 599 O O . GLY A 1 73 ? -9.947 -1.121 -2.930 1.00 86.19 73 GLY A O 1
ATOM 600 N N . LYS A 1 74 ? -10.591 -2.403 -1.210 1.00 91.62 74 LYS A N 1
ATOM 601 C CA . LYS A 1 74 ? -11.060 -1.264 -0.401 1.00 91.62 74 LYS A CA 1
ATOM 602 C C . LYS A 1 74 ? -9.891 -0.491 0.193 1.00 91.62 74 LYS A C 1
ATOM 604 O O . LYS A 1 74 ? -8.840 -1.050 0.493 1.00 91.62 74 LYS A O 1
ATOM 609 N N . SER A 1 75 ? -10.093 0.814 0.366 1.00 91.44 75 SER A N 1
ATOM 610 C CA . SER A 1 75 ? -9.100 1.722 0.939 1.00 91.44 75 SER A CA 1
ATOM 611 C C . SER A 1 75 ? -9.608 2.386 2.216 1.00 91.44 75 SER A C 1
ATOM 613 O O . SER A 1 75 ? -10.796 2.677 2.336 1.00 91.44 75 SER A O 1
ATOM 615 N N . ILE A 1 76 ? -8.696 2.669 3.141 1.00 93.19 76 ILE A N 1
ATOM 616 C CA . ILE A 1 76 ? -8.952 3.333 4.421 1.00 93.19 76 ILE A CA 1
ATOM 617 C C . ILE A 1 76 ? -7.835 4.333 4.731 1.00 93.19 76 ILE A C 1
ATOM 619 O O . ILE A 1 76 ? -6.685 4.144 4.333 1.00 93.19 76 ILE A O 1
ATOM 623 N N . LYS A 1 77 ? -8.159 5.422 5.434 1.00 92.25 77 LYS A N 1
ATOM 624 C CA . LYS A 1 77 ? -7.156 6.369 5.935 1.00 92.25 77 LYS A CA 1
ATOM 625 C C . LYS A 1 77 ? -6.792 6.023 7.373 1.00 92.25 77 LYS A C 1
ATOM 627 O O . LYS A 1 77 ? -7.665 5.975 8.229 1.00 92.25 77 LYS A O 1
ATOM 632 N N . ILE A 1 78 ? -5.501 5.854 7.637 1.00 90.00 78 ILE A N 1
ATOM 633 C CA . ILE A 1 78 ? -4.948 5.569 8.964 1.00 90.00 78 ILE A CA 1
ATOM 634 C C . ILE A 1 78 ? -3.859 6.598 9.242 1.00 90.00 78 ILE A C 1
ATOM 636 O O . ILE A 1 78 ? -2.909 6.716 8.469 1.00 90.00 78 ILE A O 1
ATOM 640 N N . LYS A 1 79 ? -4.002 7.370 10.328 1.00 87.69 79 LYS A N 1
ATOM 641 C CA . LYS A 1 79 ? -3.056 8.443 10.706 1.00 87.69 79 LYS A CA 1
ATOM 642 C C . LYS A 1 79 ? -2.689 9.366 9.525 1.00 87.69 79 LYS A C 1
ATOM 644 O O . LYS A 1 79 ? -1.526 9.675 9.294 1.00 87.69 79 LYS A O 1
ATOM 649 N N . GLY A 1 80 ? -3.687 9.751 8.725 1.00 86.25 80 GLY A N 1
ATOM 650 C CA . GLY A 1 80 ? -3.517 10.636 7.562 1.00 86.25 80 GLY A CA 1
ATOM 651 C C . GLY A 1 80 ? -2.936 9.985 6.297 1.00 86.25 80 GLY A C 1
ATOM 652 O O . GLY A 1 80 ? -2.977 10.604 5.236 1.00 86.25 80 GLY A O 1
ATOM 653 N N . LYS A 1 81 ? -2.457 8.737 6.362 1.00 88.06 81 LYS A N 1
ATOM 654 C CA . LYS A 1 81 ? -1.932 7.979 5.216 1.00 88.06 81 LYS A CA 1
ATOM 655 C C . LYS A 1 81 ? -3.018 7.057 4.647 1.00 88.06 81 LYS A C 1
ATOM 657 O O . LYS A 1 81 ? -3.849 6.540 5.392 1.00 88.06 81 LYS A O 1
ATOM 662 N N . LEU A 1 82 ? -3.042 6.878 3.325 1.00 90.31 82 LEU A N 1
ATOM 663 C CA . LEU A 1 82 ? -3.997 5.991 2.657 1.00 90.31 82 LEU A CA 1
ATOM 664 C C . LEU A 1 82 ? -3.448 4.563 2.615 1.00 90.31 82 LEU A C 1
ATOM 666 O O . LEU A 1 82 ? -2.290 4.354 2.258 1.00 90.31 82 LEU A O 1
ATOM 670 N N . TYR A 1 83 ? -4.296 3.599 2.944 1.00 91.38 83 TYR A N 1
ATOM 671 C CA . TYR A 1 83 ? -4.007 2.176 2.871 1.00 91.38 83 TYR A CA 1
ATOM 672 C C . TYR A 1 83 ? -5.072 1.476 2.036 1.00 91.38 83 TYR A C 1
ATOM 674 O O . TYR A 1 83 ? -6.226 1.898 2.046 1.00 91.38 83 TYR A O 1
ATOM 682 N N . LYS A 1 84 ? -4.691 0.420 1.324 1.00 91.00 84 LYS A N 1
ATOM 683 C CA . LYS A 1 84 ? -5.563 -0.419 0.500 1.00 91.00 84 LYS A CA 1
ATOM 684 C C . LYS A 1 84 ? -5.364 -1.880 0.893 1.00 91.00 84 LYS A C 1
ATOM 686 O O . LYS A 1 84 ? -4.248 -2.284 1.215 1.00 91.00 84 LYS A O 1
ATOM 691 N N . VAL A 1 85 ? -6.455 -2.640 0.901 1.00 89.38 85 VAL A N 1
ATOM 692 C CA . VAL A 1 85 ? -6.414 -4.094 1.068 1.00 89.38 85 VAL A CA 1
ATOM 693 C C . VAL A 1 85 ? -6.012 -4.720 -0.264 1.00 89.38 85 VAL A C 1
ATOM 695 O O . VAL A 1 85 ? -6.753 -4.592 -1.236 1.00 89.38 85 VAL A O 1
ATOM 698 N N . GLU A 1 86 ? -4.858 -5.375 -0.305 1.00 85.31 86 GLU A N 1
ATOM 699 C CA . GLU A 1 86 ? -4.309 -6.055 -1.485 1.00 85.31 86 GLU A CA 1
ATOM 700 C C . GLU A 1 86 ? -3.598 -7.330 -1.021 1.00 85.31 86 GLU A C 1
ATOM 702 O O . GLU A 1 86 ? -2.911 -7.304 0.004 1.00 85.31 86 GLU A O 1
ATOM 707 N N . ASP A 1 87 ? -3.773 -8.441 -1.744 1.00 79.94 87 ASP A N 1
ATOM 708 C CA . ASP A 1 87 ? -3.110 -9.717 -1.453 1.00 79.94 87 ASP A CA 1
ATOM 709 C C . ASP A 1 87 ? -3.284 -10.121 0.029 1.00 79.94 87 ASP A C 1
ATOM 711 O O . ASP A 1 87 ? -2.343 -10.513 0.722 1.00 79.94 87 ASP A O 1
ATOM 715 N N . CYS A 1 88 ? -4.520 -9.999 0.530 1.00 80.81 88 CYS A N 1
ATOM 716 C CA . CYS A 1 88 ? -4.907 -10.303 1.913 1.00 80.81 88 CYS A CA 1
ATOM 717 C C . CYS A 1 88 ? -4.286 -9.440 3.024 1.00 80.81 88 CYS A C 1
ATOM 719 O O . CYS A 1 88 ? -4.428 -9.764 4.207 1.00 80.81 88 CYS A O 1
ATOM 721 N N . LEU A 1 89 ? -3.611 -8.348 2.682 1.00 85.00 89 LEU A N 1
ATOM 722 C CA . LEU A 1 89 ? -2.893 -7.513 3.635 1.00 85.00 89 LEU A CA 1
ATOM 723 C C . LEU A 1 89 ? -3.286 -6.051 3.474 1.00 85.00 89 LEU A C 1
ATOM 725 O O . LEU A 1 89 ? -3.761 -5.611 2.430 1.00 85.00 89 LEU A O 1
ATOM 729 N N . LEU A 1 90 ? -3.074 -5.280 4.537 1.00 87.38 90 LEU A N 1
ATOM 730 C CA . LEU A 1 90 ? -3.224 -3.836 4.474 1.00 87.38 90 LEU A CA 1
ATOM 731 C C . LEU A 1 90 ? -1.887 -3.215 4.062 1.00 87.38 90 LEU A C 1
ATOM 733 O O . LEU A 1 90 ? -0.885 -3.335 4.774 1.00 87.38 90 LEU A O 1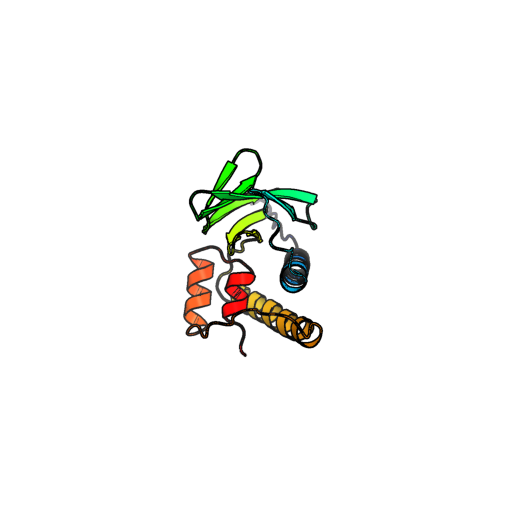
ATOM 737 N N . GLU A 1 91 ? -1.871 -2.558 2.907 1.00 86.81 91 GLU A N 1
ATOM 738 C CA . GLU A 1 91 ? -0.679 -1.954 2.313 1.00 86.81 91 GLU A CA 1
ATOM 739 C C . GLU A 1 91 ? -0.870 -0.459 2.105 1.00 86.81 91 GLU A C 1
ATOM 741 O O . GLU A 1 91 ? -1.982 0.009 1.861 1.00 86.81 91 GLU A O 1
ATOM 746 N N . ARG A 1 92 ? 0.211 0.322 2.201 1.00 87.19 92 ARG A N 1
ATOM 747 C CA . ARG A 1 92 ? 0.122 1.753 1.909 1.00 87.19 92 ARG A CA 1
ATOM 748 C C . ARG A 1 92 ? -0.191 1.936 0.426 1.00 87.19 92 ARG A C 1
ATOM 750 O O . ARG A 1 92 ? 0.431 1.314 -0.435 1.00 87.19 92 ARG A O 1
ATOM 757 N N . ALA A 1 93 ? -1.164 2.793 0.157 1.00 88.75 93 ALA A N 1
ATOM 758 C CA . ALA A 1 93 ? -1.620 3.118 -1.179 1.00 88.75 93 ALA A CA 1
ATOM 759 C C . ALA A 1 93 ? -1.165 4.527 -1.555 1.00 88.75 93 ALA A C 1
ATOM 761 O O . ALA A 1 93 ? -1.228 5.466 -0.755 1.00 88.75 93 ALA A O 1
ATOM 762 N N . TYR A 1 94 ? -0.736 4.677 -2.798 1.00 85.56 94 TYR A N 1
ATOM 763 C CA . TYR A 1 94 ? -0.172 5.904 -3.327 1.00 85.56 94 TYR A CA 1
ATOM 764 C C . TYR A 1 94 ? -0.948 6.322 -4.563 1.00 85.56 94 TYR A C 1
ATOM 766 O O . TYR A 1 94 ? -1.296 5.507 -5.418 1.00 85.56 94 TYR A O 1
ATOM 774 N N . LYS A 1 95 ? -1.196 7.625 -4.663 1.00 84.00 95 LYS A N 1
ATOM 775 C CA . LYS A 1 95 ? -1.658 8.243 -5.899 1.00 84.00 95 LYS A CA 1
ATOM 776 C C . LYS A 1 95 ? -0.450 8.873 -6.572 1.00 84.00 95 LYS A C 1
ATOM 778 O O . LYS A 1 95 ? 0.100 9.843 -6.053 1.00 84.00 95 LYS A O 1
ATOM 783 N N . ALA A 1 96 ? -0.028 8.312 -7.698 1.00 78.81 96 ALA A N 1
ATOM 784 C CA . ALA A 1 96 ? 1.153 8.772 -8.414 1.00 78.81 96 ALA A CA 1
ATOM 785 C C . ALA A 1 96 ? 0.822 8.957 -9.897 1.00 78.81 96 ALA A C 1
ATOM 787 O O . ALA A 1 96 ? 0.371 8.037 -10.571 1.00 78.81 96 ALA A O 1
ATOM 788 N N . CYS A 1 97 ? 1.066 10.166 -10.401 1.00 78.81 97 CYS A N 1
ATOM 789 C CA . CYS A 1 97 ? 0.793 10.559 -11.780 1.00 78.81 97 CYS A CA 1
ATOM 790 C C . CYS A 1 97 ? 2.079 11.042 -12.467 1.00 78.81 97 CYS A C 1
ATOM 792 O O . CYS A 1 97 ? 2.987 11.564 -11.815 1.00 78.81 97 CYS A O 1
ATOM 794 N N . GLY A 1 98 ? 2.147 10.902 -13.793 1.00 78.81 98 GLY A N 1
ATOM 795 C CA . GLY A 1 98 ? 3.220 11.477 -14.613 1.00 78.81 98 GLY A CA 1
ATOM 796 C C . GLY A 1 98 ? 4.614 10.928 -14.290 1.00 78.81 98 GLY A C 1
ATOM 797 O O . GLY A 1 98 ? 4.846 9.724 -14.328 1.00 78.81 98 GLY A O 1
ATOM 798 N N . THR A 1 99 ? 5.572 11.803 -13.986 1.00 78.50 99 THR A N 1
ATOM 799 C CA . THR A 1 99 ? 6.963 11.403 -13.699 1.00 78.50 99 THR A CA 1
ATOM 800 C C . THR A 1 99 ? 7.151 10.823 -12.297 1.00 78.50 99 THR A C 1
ATOM 802 O O . THR A 1 99 ? 8.085 10.053 -12.079 1.00 78.50 99 THR A O 1
ATOM 805 N N . ASN A 1 100 ? 6.254 11.126 -11.354 1.00 79.25 100 ASN A N 1
ATOM 806 C CA . ASN A 1 100 ? 6.353 10.625 -9.980 1.00 79.25 100 ASN A CA 1
ATOM 807 C C . ASN A 1 100 ? 6.169 9.110 -9.913 1.00 79.25 100 ASN A C 1
ATOM 809 O O . ASN A 1 100 ? 6.874 8.443 -9.160 1.00 79.25 100 ASN A O 1
ATOM 813 N N . ILE A 1 101 ? 5.291 8.549 -10.747 1.00 81.44 101 ILE A N 1
ATOM 814 C CA . ILE A 1 101 ? 5.135 7.096 -10.812 1.00 81.44 101 ILE A CA 1
ATOM 815 C C . ILE A 1 101 ? 6.350 6.407 -11.430 1.00 81.44 101 ILE A C 1
ATOM 817 O O . ILE A 1 101 ? 6.739 5.346 -10.961 1.00 81.44 101 ILE A O 1
ATOM 821 N N . LEU A 1 102 ? 7.008 7.026 -12.414 1.00 80.56 102 LEU A N 1
ATOM 822 C CA . LEU A 1 102 ? 8.244 6.478 -12.978 1.00 80.56 102 LEU A CA 1
ATOM 823 C C . LEU A 1 102 ? 9.369 6.462 -11.938 1.00 80.56 102 LEU A C 1
ATOM 825 O O . LEU A 1 102 ? 10.090 5.474 -11.835 1.00 80.56 102 LEU A O 1
ATOM 829 N N . LYS A 1 103 ? 9.488 7.522 -11.126 1.00 81.56 103 LYS A N 1
ATOM 830 C CA . LYS A 1 103 ? 10.439 7.563 -10.004 1.00 81.56 103 LYS A CA 1
ATOM 831 C C . LYS A 1 103 ? 10.137 6.471 -8.983 1.00 81.56 103 LYS A C 1
ATOM 833 O O . LYS A 1 103 ? 11.046 5.750 -8.585 1.00 81.56 103 LYS A O 1
ATOM 838 N N . MET A 1 104 ? 8.871 6.336 -8.593 1.00 80.75 104 MET A N 1
ATOM 839 C CA . MET A 1 104 ? 8.448 5.335 -7.619 1.00 80.75 104 MET A CA 1
ATOM 840 C C . MET A 1 104 ? 8.701 3.915 -8.129 1.00 80.75 104 MET A C 1
ATOM 842 O O . MET A 1 104 ? 9.289 3.112 -7.414 1.00 80.75 104 MET A O 1
ATOM 846 N N . LEU A 1 105 ? 8.350 3.635 -9.386 1.00 80.94 105 LEU A N 1
ATOM 847 C CA . LEU A 1 105 ? 8.619 2.354 -10.032 1.00 80.94 105 LEU A CA 1
ATOM 848 C C . LEU A 1 105 ? 10.124 2.058 -10.065 1.00 80.94 105 LEU A C 1
ATOM 850 O O . LEU A 1 105 ? 10.535 0.982 -9.651 1.00 80.94 105 LEU A O 1
ATOM 854 N N . ASN A 1 106 ? 10.954 3.026 -10.465 1.00 82.56 106 ASN A N 1
ATOM 855 C CA . ASN A 1 106 ? 12.408 2.857 -10.485 1.00 82.56 106 ASN A CA 1
ATOM 856 C C . ASN A 1 106 ? 12.974 2.520 -9.092 1.00 82.56 106 ASN A C 1
ATOM 858 O O . ASN A 1 106 ? 13.772 1.596 -8.964 1.00 82.56 106 ASN A O 1
ATOM 862 N N . ILE A 1 107 ? 12.526 3.213 -8.038 1.00 82.06 107 ILE A N 1
ATOM 863 C CA . ILE A 1 107 ? 12.946 2.931 -6.654 1.00 82.06 107 ILE A CA 1
ATOM 864 C C . ILE A 1 107 ? 12.495 1.529 -6.225 1.00 82.06 107 ILE A C 1
ATOM 866 O O . ILE A 1 107 ? 13.293 0.771 -5.675 1.00 82.06 107 ILE A O 1
ATOM 870 N N . VAL A 1 108 ? 11.233 1.171 -6.486 1.00 81.06 108 VAL A N 1
ATOM 871 C CA . VAL A 1 108 ? 10.672 -0.145 -6.146 1.00 81.06 108 VAL A CA 1
ATOM 872 C C . VAL A 1 108 ? 11.465 -1.263 -6.820 1.00 81.06 108 VAL A C 1
ATOM 874 O O . VAL A 1 108 ? 11.858 -2.205 -6.137 1.00 81.06 108 VAL A O 1
ATOM 877 N N . CYS A 1 109 ? 11.762 -1.145 -8.115 1.00 80.88 109 CYS A N 1
ATOM 878 C CA . CYS A 1 109 ? 12.493 -2.175 -8.853 1.00 80.88 109 CYS A CA 1
ATOM 879 C C . CYS A 1 109 ? 13.952 -2.296 -8.403 1.00 80.88 109 CYS A C 1
ATOM 881 O O . CYS A 1 109 ? 14.403 -3.400 -8.117 1.00 80.88 109 CYS A O 1
ATOM 883 N N . GLN A 1 110 ? 14.666 -1.179 -8.217 1.00 80.00 110 GLN A N 1
ATOM 884 C CA . GLN A 1 110 ? 16.039 -1.207 -7.692 1.00 80.00 110 GLN A CA 1
ATOM 885 C C . GLN A 1 110 ? 16.121 -1.860 -6.306 1.00 80.00 110 GLN A C 1
ATOM 887 O O . GLN A 1 110 ? 17.069 -2.583 -5.991 1.00 80.00 110 GLN A O 1
ATOM 892 N N . MET A 1 111 ? 15.130 -1.596 -5.454 1.00 76.12 111 MET A N 1
ATOM 893 C CA . MET A 1 111 ? 15.043 -2.218 -4.138 1.00 76.12 111 MET A CA 1
ATOM 894 C C . MET A 1 111 ? 14.727 -3.705 -4.268 1.00 76.12 111 MET A C 1
ATOM 896 O O . MET A 1 111 ? 15.412 -4.517 -3.652 1.00 76.12 111 MET A O 1
ATOM 900 N N . LEU A 1 112 ? 13.751 -4.077 -5.096 1.00 74.06 112 LEU A N 1
ATOM 901 C CA . LEU A 1 112 ? 13.421 -5.474 -5.355 1.00 74.06 112 LEU A CA 1
ATOM 902 C C . LEU A 1 112 ? 14.663 -6.268 -5.772 1.00 74.06 112 LEU A C 1
ATOM 904 O O . LEU A 1 112 ? 14.949 -7.285 -5.149 1.00 74.06 112 LEU A O 1
ATOM 908 N N . ASP A 1 113 ? 15.449 -5.766 -6.724 1.00 72.00 113 ASP A N 1
ATOM 909 C CA . ASP A 1 113 ? 16.679 -6.422 -7.179 1.00 72.00 113 ASP A CA 1
ATOM 910 C C . ASP A 1 113 ? 17.697 -6.566 -6.042 1.00 72.00 113 ASP A C 1
ATOM 912 O O . ASP A 1 113 ? 18.245 -7.643 -5.802 1.00 72.00 113 ASP A O 1
ATOM 916 N N . LYS A 1 114 ? 17.902 -5.505 -5.254 1.00 69.06 114 LYS A N 1
ATOM 917 C CA . LYS A 1 114 ? 18.839 -5.511 -4.120 1.00 69.06 114 LYS A CA 1
ATOM 918 C C . LYS A 1 114 ? 18.466 -6.523 -3.033 1.00 69.06 114 LYS A C 1
ATOM 920 O O . LYS A 1 114 ? 19.359 -7.046 -2.361 1.00 69.06 114 LYS A O 1
ATOM 925 N N . TYR A 1 115 ? 17.175 -6.750 -2.808 1.00 65.75 115 TYR A N 1
ATOM 926 C CA . TYR A 1 115 ? 16.685 -7.629 -1.748 1.00 65.75 115 TYR A CA 1
ATOM 927 C C . TYR A 1 115 ? 16.424 -9.064 -2.235 1.00 65.75 115 TYR A C 1
ATOM 929 O O . TYR A 1 115 ? 16.767 -9.988 -1.503 1.00 65.75 115 TYR A O 1
ATOM 937 N N . MET A 1 116 ? 15.953 -9.279 -3.469 1.00 61.94 116 MET A N 1
ATOM 938 C CA . MET A 1 116 ? 15.821 -10.623 -4.057 1.00 61.94 116 MET A CA 1
ATOM 939 C C . MET A 1 116 ? 17.183 -11.278 -4.325 1.00 61.94 116 MET A C 1
ATOM 941 O O . MET A 1 116 ? 17.319 -12.485 -4.177 1.00 61.94 116 MET A O 1
ATOM 945 N N . VAL A 1 117 ? 18.236 -10.506 -4.626 1.00 52.19 117 VAL A N 1
ATOM 946 C CA . VAL A 1 117 ? 19.612 -11.044 -4.701 1.00 52.19 117 VAL A CA 1
ATOM 947 C C . VAL A 1 117 ? 20.111 -11.529 -3.329 1.00 52.19 117 VAL A C 1
ATOM 949 O O . VAL A 1 117 ? 20.992 -12.384 -3.249 1.00 52.19 117 VAL A O 1
ATOM 952 N N . LYS A 1 118 ? 19.545 -11.011 -2.230 1.00 48.19 118 LYS A N 1
ATOM 953 C CA . LYS A 1 118 ? 19.921 -11.385 -0.859 1.00 48.19 118 LYS A CA 1
ATOM 954 C C . LYS A 1 118 ? 19.064 -12.504 -0.278 1.00 48.19 118 LYS A C 1
ATOM 956 O O . LYS A 1 118 ? 19.591 -13.300 0.497 1.00 48.19 118 LYS A O 1
ATOM 961 N N . SER A 1 119 ? 17.784 -12.589 -0.635 1.00 43.72 119 SER A N 1
ATOM 962 C CA . SER A 1 119 ? 16.920 -13.697 -0.238 1.00 43.72 119 SER A CA 1
ATOM 963 C C . SER A 1 119 ? 16.844 -14.717 -1.377 1.00 43.72 119 SER A C 1
ATOM 965 O O . SER A 1 119 ? 16.129 -14.540 -2.356 1.00 43.72 119 SER A O 1
ATOM 967 N N . LYS A 1 120 ? 17.555 -15.847 -1.242 1.00 44.28 120 LYS A N 1
ATOM 968 C CA . LYS A 1 120 ? 17.411 -17.014 -2.146 1.00 44.28 120 LYS A CA 1
ATOM 969 C C . LYS A 1 120 ? 15.979 -17.583 -2.189 1.00 44.28 120 LYS A C 1
ATOM 971 O O . LYS A 1 120 ? 15.700 -18.493 -2.960 1.00 44.28 120 LYS A O 1
ATOM 976 N N . GLU A 1 121 ? 15.085 -17.040 -1.373 1.00 47.69 121 GLU A N 1
ATOM 977 C CA . GLU A 1 121 ? 13.659 -17.298 -1.346 1.00 47.69 121 GLU A CA 1
ATOM 978 C C . GLU A 1 121 ? 12.923 -15.994 -1.640 1.00 47.69 121 GLU A C 1
ATOM 980 O O . GLU A 1 121 ? 13.018 -15.020 -0.891 1.00 47.69 121 GLU A O 1
ATOM 985 N N . SER A 1 122 ? 12.182 -15.952 -2.741 1.00 46.34 122 SER A N 1
ATOM 986 C CA . SER A 1 122 ? 10.976 -15.128 -2.820 1.00 46.34 122 SER A CA 1
ATOM 987 C C . SER A 1 122 ? 10.142 -15.534 -4.034 1.00 46.34 122 SER A C 1
ATOM 989 O O . SER A 1 122 ? 10.461 -15.255 -5.188 1.00 46.34 122 SER A O 1
ATOM 991 N N . VAL A 1 123 ? 9.028 -16.206 -3.741 1.00 46.09 123 VAL A N 1
ATOM 992 C CA . VAL A 1 123 ? 7.969 -16.609 -4.678 1.00 46.09 123 VAL A CA 1
ATOM 993 C C . VAL A 1 123 ? 7.094 -15.390 -5.001 1.00 46.09 123 VAL A C 1
ATOM 995 O O . VAL A 1 123 ? 5.877 -15.411 -4.847 1.00 46.09 123 VAL A O 1
ATOM 998 N N . ILE A 1 124 ? 7.692 -14.276 -5.427 1.00 52.34 124 ILE A N 1
ATOM 999 C CA . ILE A 1 124 ? 6.905 -13.188 -6.012 1.00 52.34 124 ILE A CA 1
ATOM 1000 C C . ILE A 1 124 ? 6.600 -13.633 -7.440 1.00 52.34 124 ILE A C 1
ATOM 1002 O O . ILE A 1 124 ? 7.456 -13.561 -8.321 1.00 52.34 124 ILE A O 1
ATOM 1006 N N . ARG A 1 125 ? 5.390 -14.163 -7.672 1.00 44.88 125 ARG A N 1
ATOM 1007 C CA . ARG A 1 125 ? 4.912 -14.528 -9.016 1.00 44.88 125 ARG A CA 1
ATOM 1008 C C . ARG A 1 125 ? 4.825 -13.265 -9.879 1.00 44.88 125 ARG A C 1
ATOM 1010 O O . ARG A 1 125 ? 3.791 -12.604 -9.935 1.00 44.88 125 ARG A O 1
ATOM 1017 N N . ARG A 1 126 ? 5.919 -12.941 -10.570 1.00 53.03 126 ARG A N 1
ATOM 1018 C CA . ARG A 1 126 ? 5.997 -11.869 -11.568 1.00 53.03 126 ARG A CA 1
ATOM 1019 C C . ARG A 1 126 ? 5.143 -12.272 -12.777 1.00 53.03 126 ARG A C 1
ATOM 1021 O O . ARG A 1 126 ? 5.596 -13.028 -13.634 1.00 53.03 126 ARG A O 1
ATOM 1028 N N . ARG A 1 127 ? 3.883 -11.825 -12.846 1.00 43.88 127 ARG A N 1
ATOM 1029 C CA . ARG A 1 127 ? 3.110 -11.917 -14.097 1.00 43.88 127 ARG A CA 1
ATOM 1030 C C . ARG A 1 127 ? 3.676 -10.884 -15.068 1.00 43.88 127 ARG A C 1
ATOM 1032 O O . ARG A 1 127 ? 3.768 -9.716 -14.718 1.00 43.88 127 ARG A O 1
ATOM 1039 N N . SER A 1 128 ? 4.039 -11.315 -16.273 1.00 46.34 128 SER A N 1
ATOM 1040 C CA . SER A 1 128 ? 4.336 -10.404 -17.381 1.00 46.34 128 SER A CA 1
ATOM 1041 C C . SER A 1 128 ? 3.067 -9.611 -17.695 1.00 46.34 128 SER A C 1
ATOM 1043 O O . SER A 1 128 ? 2.105 -10.173 -18.219 1.00 46.34 128 SER A O 1
ATOM 1045 N N . VAL A 1 129 ? 3.020 -8.336 -17.298 1.00 51.09 129 VAL A N 1
ATOM 1046 C CA . VAL A 1 129 ? 1.905 -7.439 -17.622 1.00 51.09 129 VAL A CA 1
ATOM 1047 C C . VAL A 1 129 ? 2.408 -6.244 -18.429 1.00 51.09 129 VAL A C 1
ATOM 1049 O O . VAL A 1 129 ? 3.407 -5.598 -18.126 1.00 51.09 129 VAL A O 1
ATOM 1052 N N . SER A 1 130 ? 1.666 -6.008 -19.504 1.00 51.25 130 SER A N 1
ATOM 1053 C CA . SER A 1 130 ? 1.840 -5.089 -20.623 1.00 51.25 130 SER A CA 1
ATOM 1054 C C . SER A 1 130 ? 2.113 -3.616 -20.283 1.00 51.25 130 SER A C 1
ATOM 1056 O O . SER A 1 130 ? 1.355 -2.987 -19.549 1.00 51.25 130 SER A O 1
ATOM 1058 N N . SER A 1 131 ? 3.112 -3.055 -20.980 1.00 57.00 131 SER A N 1
ATOM 1059 C CA . SER A 1 131 ? 3.435 -1.634 -21.230 1.00 57.00 131 SER A CA 1
ATOM 1060 C C . SER A 1 131 ? 3.327 -0.652 -20.049 1.00 57.00 131 SER A C 1
ATOM 1062 O O . SER A 1 131 ? 2.244 -0.370 -19.554 1.00 57.00 131 SER A O 1
ATOM 1064 N N . ILE A 1 132 ? 4.434 0.021 -19.722 1.00 59.03 132 ILE A N 1
ATOM 1065 C CA . ILE A 1 132 ? 4.554 1.084 -18.696 1.00 59.03 132 ILE A CA 1
ATOM 1066 C C . ILE A 1 132 ? 3.469 2.182 -18.809 1.00 59.03 132 ILE A C 1
ATOM 1068 O O . ILE A 1 132 ? 3.090 2.787 -17.806 1.00 59.03 132 ILE A O 1
ATOM 1072 N N . LYS A 1 133 ? 2.920 2.418 -20.012 1.00 58.22 133 LYS A N 1
ATOM 1073 C CA . LYS A 1 133 ? 1.813 3.365 -20.248 1.00 58.22 133 LYS A CA 1
ATOM 1074 C C . LYS A 1 133 ? 0.508 2.982 -19.528 1.00 58.22 133 LYS A C 1
ATOM 1076 O O . LYS A 1 133 ? -0.243 3.873 -19.150 1.00 58.22 133 LYS A O 1
ATOM 1081 N N . SER A 1 134 ? 0.242 1.690 -19.317 1.00 61.62 134 SER A N 1
ATOM 1082 C CA . SER A 1 134 ? -0.951 1.217 -18.596 1.00 61.62 134 SER A CA 1
ATOM 1083 C C . SER A 1 134 ? -0.857 1.522 -17.092 1.00 61.62 134 SER A C 1
ATOM 1085 O O . SER A 1 134 ? -1.833 1.940 -16.475 1.00 61.62 134 SER A O 1
ATOM 1087 N N . VAL A 1 135 ? 0.349 1.426 -16.527 1.00 61.72 135 VAL A N 1
ATOM 1088 C CA . VAL A 1 135 ? 0.668 1.658 -15.107 1.00 61.72 135 VAL A CA 1
ATOM 1089 C C . VAL A 1 135 ? 0.494 3.115 -14.720 1.00 61.72 135 VAL A C 1
ATOM 1091 O O . VAL A 1 135 ? -0.154 3.432 -13.722 1.00 61.72 135 VAL A O 1
ATOM 1094 N N . THR A 1 136 ? 1.060 4.013 -15.531 1.00 64.50 136 THR A N 1
ATOM 1095 C CA . THR A 1 136 ? 1.014 5.454 -15.271 1.00 64.50 136 THR A CA 1
ATOM 1096 C C . THR A 1 136 ? -0.406 5.994 -15.310 1.00 64.50 136 THR A C 1
ATOM 1098 O O . THR A 1 136 ? -0.732 6.917 -14.565 1.00 64.50 136 THR A O 1
ATOM 1101 N N . GLN A 1 137 ? -1.268 5.391 -16.129 1.00 62.81 137 GLN A N 1
ATOM 1102 C CA . GLN A 1 137 ? -2.681 5.729 -16.181 1.00 62.81 137 GLN A CA 1
ATOM 1103 C C . GLN A 1 137 ? -3.458 5.051 -15.039 1.00 62.81 137 GLN A C 1
ATOM 1105 O O . GLN A 1 137 ? -4.257 5.720 -14.384 1.00 62.81 137 GLN A O 1
ATOM 1110 N N . SER A 1 138 ? -3.169 3.785 -14.719 1.00 68.19 138 SER A N 1
ATOM 1111 C CA . SER A 1 138 ? -3.868 3.020 -13.674 1.00 68.19 138 SER A CA 1
ATOM 1112 C C . SER A 1 138 ? -3.677 3.597 -12.267 1.00 68.19 138 SER A C 1
ATOM 1114 O O . SER A 1 138 ? -4.661 3.789 -11.557 1.00 68.19 138 SER A O 1
ATOM 1116 N N . CYS A 1 139 ? -2.452 3.956 -11.874 1.00 77.12 139 CYS A N 1
ATOM 1117 C CA . CY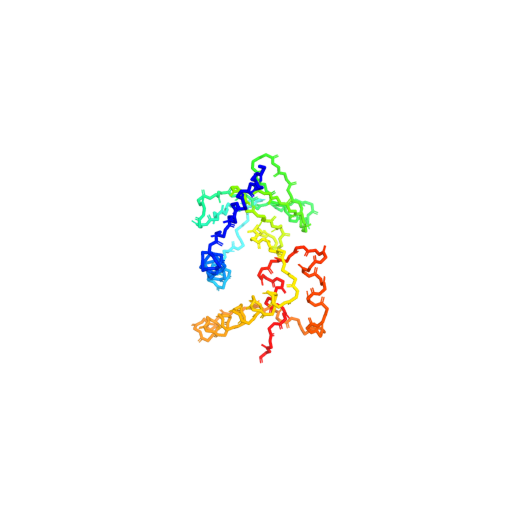S A 1 139 ? -2.150 4.506 -10.539 1.00 77.12 139 CYS A CA 1
ATOM 1118 C C . CYS A 1 139 ? -2.385 6.016 -10.396 1.00 77.12 139 CYS A C 1
ATOM 1120 O O . CYS A 1 139 ? -2.213 6.596 -9.316 1.00 77.12 139 CYS A O 1
ATOM 1122 N N . CYS A 1 140 ? -2.734 6.668 -11.505 1.00 77.19 140 CYS A N 1
ATOM 1123 C CA . CYS A 1 140 ? -3.174 8.053 -11.498 1.00 77.19 140 CYS A CA 1
ATOM 1124 C C . CYS A 1 140 ? -4.702 8.150 -11.362 1.00 77.19 140 CYS A C 1
ATOM 1126 O O . CYS A 1 140 ? -5.202 8.997 -10.616 1.00 77.19 140 CYS A O 1
ATOM 1128 N N . HIS A 1 141 ? -5.443 7.265 -12.044 1.00 76.94 141 HIS A N 1
ATOM 1129 C CA . HIS A 1 141 ? -6.908 7.196 -11.966 1.00 76.94 141 HIS A CA 1
ATOM 1130 C C . HIS A 1 141 ? -7.395 6.411 -10.740 1.00 76.94 141 HIS A C 1
ATOM 1132 O O . HIS A 1 141 ? -8.408 6.773 -10.146 1.00 76.94 141 HIS A O 1
ATOM 1138 N N . SER A 1 142 ? -6.654 5.383 -10.327 1.00 77.06 142 SER A N 1
ATOM 1139 C CA . SER A 1 142 ? -6.853 4.632 -9.084 1.00 77.06 142 SER A CA 1
ATOM 1140 C C . SER A 1 142 ? -5.607 4.738 -8.200 1.00 77.06 142 SER A C 1
ATOM 1142 O O . SER A 1 142 ? -4.581 5.238 -8.645 1.00 77.06 142 SER A O 1
ATOM 1144 N N . VAL A 1 143 ? -5.683 4.327 -6.936 1.00 84.25 143 VAL A N 1
ATOM 1145 C CA . VAL A 1 143 ? -4.507 4.283 -6.053 1.00 84.25 143 VAL A CA 1
ATOM 1146 C C . VAL A 1 143 ? -3.809 2.936 -6.184 1.00 84.25 143 VAL A C 1
ATOM 1148 O O . VAL A 1 143 ? -4.481 1.917 -6.326 1.00 84.25 143 VAL A O 1
ATOM 1151 N N . CYS A 1 144 ? -2.481 2.936 -6.105 1.00 84.12 144 CYS A N 1
ATOM 1152 C CA . CYS A 1 144 ? -1.671 1.727 -6.234 1.00 84.12 144 CYS A CA 1
ATOM 1153 C C . CYS A 1 144 ? -0.895 1.413 -4.966 1.00 84.12 144 CYS A C 1
ATOM 1155 O O . CYS A 1 144 ? -0.444 2.326 -4.271 1.00 84.12 144 CYS A O 1
ATOM 1157 N N . THR A 1 145 ? -0.688 0.131 -4.693 1.00 84.81 145 THR A N 1
ATOM 1158 C CA . THR A 1 145 ? 0.227 -0.334 -3.645 1.00 84.81 145 THR A CA 1
ATOM 1159 C C . THR A 1 145 ? 1.599 -0.678 -4.230 1.00 84.81 145 THR A C 1
ATOM 1161 O O . THR A 1 145 ? 1.789 -0.733 -5.448 1.00 84.81 145 THR A O 1
ATOM 1164 N N . ILE A 1 146 ? 2.594 -0.904 -3.367 1.00 80.94 146 ILE A N 1
ATOM 1165 C CA . ILE A 1 146 ? 3.925 -1.338 -3.822 1.00 80.94 146 ILE A CA 1
ATOM 1166 C C . ILE A 1 146 ? 3.847 -2.736 -4.451 1.00 80.94 146 ILE A C 1
ATOM 1168 O O . ILE A 1 146 ? 4.506 -2.960 -5.465 1.00 80.94 146 ILE A O 1
ATOM 1172 N N . SER A 1 147 ? 3.017 -3.644 -3.922 1.00 78.31 147 SER A N 1
ATOM 1173 C CA . SER A 1 147 ? 2.790 -4.971 -4.517 1.00 78.31 147 SER A CA 1
ATOM 1174 C C . SER A 1 147 ? 2.299 -4.875 -5.962 1.00 78.31 147 SER A C 1
ATOM 1176 O O . SER A 1 147 ? 2.789 -5.596 -6.831 1.00 78.31 147 SER A O 1
ATOM 1178 N N . GLU A 1 148 ? 1.402 -3.931 -6.257 1.00 79.31 148 GLU A N 1
ATOM 1179 C CA . GLU A 1 148 ? 0.953 -3.669 -7.628 1.00 79.31 148 GLU A CA 1
ATOM 1180 C C . GLU A 1 148 ? 2.082 -3.111 -8.509 1.00 79.31 148 GLU A C 1
ATOM 1182 O O . GLU A 1 148 ? 2.218 -3.532 -9.656 1.00 79.31 148 GLU A O 1
ATOM 1187 N N . LEU A 1 149 ? 2.926 -2.215 -7.982 1.00 80.44 149 LEU A N 1
ATOM 1188 C CA . LEU A 1 149 ? 4.063 -1.642 -8.718 1.00 80.44 149 LEU A CA 1
ATOM 1189 C C . LEU A 1 149 ? 5.148 -2.680 -9.043 1.00 80.44 149 LEU A C 1
ATOM 1191 O O . LEU A 1 149 ? 5.698 -2.657 -10.143 1.00 80.44 149 LEU A O 1
ATOM 1195 N N . ILE A 1 150 ? 5.423 -3.618 -8.132 1.00 78.31 150 ILE A N 1
ATOM 1196 C CA . ILE A 1 150 ? 6.410 -4.696 -8.327 1.00 78.31 150 ILE A CA 1
ATOM 1197 C C . ILE A 1 150 ? 6.086 -5.549 -9.558 1.00 78.31 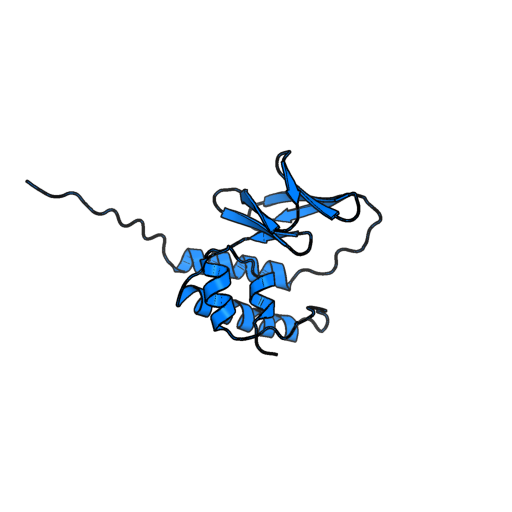150 ILE A C 1
ATOM 1199 O O . ILE A 1 150 ? 7.000 -5.998 -10.252 1.00 78.31 150 ILE A O 1
ATOM 1203 N N . ARG A 1 151 ? 4.798 -5.741 -9.877 1.00 76.12 151 ARG A N 1
ATOM 1204 C CA . ARG A 1 151 ? 4.353 -6.519 -11.049 1.00 76.12 151 ARG A CA 1
ATOM 1205 C C . ARG A 1 151 ? 4.837 -5.919 -12.381 1.00 76.12 151 ARG A C 1
ATOM 1207 O O . ARG A 1 151 ? 4.818 -6.616 -13.390 1.00 76.12 151 ARG A O 1
ATOM 1214 N N . TYR A 1 152 ? 5.293 -4.665 -12.381 1.00 76.25 152 TYR A N 1
ATOM 1215 C CA . TYR A 1 152 ? 5.797 -3.956 -13.559 1.00 76.25 152 TYR A CA 1
ATOM 1216 C C . TYR A 1 152 ? 7.320 -3.802 -13.594 1.00 76.25 152 TYR A C 1
ATOM 1218 O O . TYR A 1 152 ? 7.846 -3.189 -14.525 1.00 76.25 152 TYR A O 1
ATOM 1226 N N . CYS A 1 153 ? 8.036 -4.339 -12.605 1.00 75.75 153 CYS A N 1
ATOM 1227 C CA . CYS A 1 153 ? 9.489 -4.363 -12.645 1.00 75.75 153 CYS A CA 1
ATOM 1228 C C . CYS A 1 153 ? 9.988 -5.339 -13.721 1.00 75.75 153 CYS A C 1
ATOM 1230 O O . CYS A 1 153 ? 9.433 -6.438 -13.840 1.00 75.75 153 CYS A O 1
ATOM 1232 N N . PRO A 1 154 ? 11.005 -4.952 -14.518 1.00 69.25 154 PRO A N 1
ATOM 1233 C CA . PRO A 1 154 ? 11.613 -5.853 -15.491 1.00 69.25 154 PRO A CA 1
ATOM 1234 C C . PRO A 1 154 ? 12.178 -7.098 -14.793 1.00 69.25 154 PRO A C 1
ATOM 1236 O O . PRO A 1 154 ? 12.516 -7.049 -13.609 1.00 69.25 154 PRO A O 1
ATOM 1239 N N . GLN A 1 155 ? 12.203 -8.223 -15.516 1.00 59.62 155 GLN A N 1
ATOM 1240 C CA . GLN A 1 155 ? 12.698 -9.493 -14.981 1.00 59.62 155 GLN A CA 1
ATOM 1241 C C . GLN A 1 155 ? 14.215 -9.531 -14.882 1.00 59.62 155 GLN A C 1
ATOM 1243 O O . GLN A 1 155 ? 14.868 -9.103 -15.860 1.00 59.62 155 GLN A O 1
#

Foldseek 3Di:
DDDDDDPPPCPDPVVVVVVLLVLLVVVLPDDDDDPDPDQWDWDAPVVVRAIWIWGQDPNFIWIHHPNDTDGAQDWDADPNFIWGQHPSDTFTWDQDADVRLVVSLVSSLVSNVVRCVVDVDDPLPQDPDDDPVVVNVDSNVPIDGSSRSNSPHDD

Sequence (155 aa):
YNPEKFHTNSLSNDEQQEDQLIDIKQLITRNSVDHLKTDSIQHILKNIGVGYVQRIRDNQCLIEYDNNLLSEGKSIKIKGKLYKVEDCLLERAYKACGTNILKMLNIVCQMLDKYMVKSKESVIRRRSVSSIKSVTQSCCHSVCTISELIRYCPQ

Organism: NCBI:txid1234261

Radius of gyration: 17.65 Å; chains: 1; bounding box: 37×70×37 Å

pLDDT: mean 70.05, std 17.72, range [31.12, 93.5]